Protein AF-A0A0L7RAD1-F1 (afdb_monomer)

Mean predicted aligned error: 9.2 Å

Solvent-accessible surface area (backbone atoms only — not comparable to full-atom values): 4982 Å² total; per-residue (Å²): 142,70,66,74,67,62,52,62,79,68,61,67,74,76,74,52,72,66,64,48,51,55,51,49,53,54,48,52,57,51,49,47,53,54,49,51,54,54,53,22,51,59,34,35,76,70,78,42,67,13,63,64,52,46,54,53,50,45,55,58,24,57,73,56,60,84,90,53,72,87,78,58,59,69,72,56,48,50,43,26,71,63,70,95

Secondary structure (DSSP, 8-state):
--HHHHHHTT---PPPHHHHHHHHHHHHHHHHHHHHHHHHHHHHTTTS-HHHHHHHHHHHHHT--GGGTTSS-HHHHHHHHHH-

Sequence (84 aa):
MFTIGLTAGQAWELPSRSTLSDKFEDYHRRSRRQLYRKVELLLASRGKDGKACVLKAICRAAMRSRTEIGKRPFMEEIMHAVFK

pLDDT: mean 84.39, std 11.84, range [49.22, 95.81]

Nearest PDB structures (foldseek):
  3zcc-assembly1_A  TM=3.560E-01  e=1.896E+00  Archaeoglobus fulgidus
  4cti-assembly1_C  TM=4.522E-01  e=5.428E+00  Archaeoglobus fulgidus
  8ayq-assembly2_D-5  TM=5.328E-01  e=9.471E+00  Bacillus cereus ATCC 14579

InterPro domains:
  IPR006631 Protein of unknown function DM4/12 [PF07841] (32-83)

Foldseek 3Di:
DCVVVVVVVVPPDPDDPVVVVVVVVVVLVVVLVVVLVVQLVVQVVVVDNSNVVSVVLLVVLCPDDPVCAPVDDPVSNVSNVSND

Organism: NCBI:txid597456

Radius of gyration: 19.88 Å; Cα contacts (8 Å, |Δi|>4): 41; chains: 1; bounding box: 42×50×39 Å

Structure (mmCIF, N/CA/C/O backbone):
data_AF-A0A0L7RAD1-F1
#
_entry.id   AF-A0A0L7RAD1-F1
#
loop_
_atom_site.group_PDB
_atom_site.id
_atom_site.type_symbol
_atom_site.label_atom_id
_atom_site.label_alt_id
_atom_site.label_comp_id
_atom_site.label_asym_id
_atom_site.label_entity_id
_atom_site.label_seq_id
_atom_site.pdbx_PDB_ins_code
_atom_site.Cartn_x
_atom_site.Cartn_y
_atom_site.Cartn_z
_atom_site.occupancy
_atom_site.B_iso_or_equiv
_atom_site.auth_seq_id
_atom_site.auth_comp_id
_atom_site.auth_asym_id
_atom_site.auth_atom_id
_atom_site.pdbx_PDB_model_num
ATOM 1 N N . MET A 1 1 ? 28.319 -39.634 -23.798 1.00 49.22 1 MET A N 1
ATOM 2 C CA . MET A 1 1 ? 27.498 -38.635 -24.520 1.00 49.22 1 MET A CA 1
ATOM 3 C C . MET A 1 1 ? 26.349 -38.190 -23.612 1.00 49.22 1 MET A C 1
ATOM 5 O O . MET A 1 1 ? 25.342 -38.874 -23.560 1.00 49.22 1 MET A O 1
ATOM 9 N N . PHE A 1 2 ? 26.514 -37.091 -22.862 1.00 52.78 2 PHE A N 1
ATOM 10 C CA . PHE A 1 2 ? 25.485 -36.493 -21.978 1.00 52.78 2 PHE A CA 1
ATOM 11 C C . PHE A 1 2 ? 25.213 -35.016 -22.326 1.00 52.78 2 PHE A C 1
ATOM 13 O O . PHE A 1 2 ? 24.743 -34.236 -21.504 1.00 52.78 2 PHE A O 1
ATOM 20 N N . THR A 1 3 ? 25.533 -34.597 -23.550 1.00 57.56 3 THR A N 1
ATOM 21 C CA . THR A 1 3 ? 25.443 -33.189 -23.967 1.00 57.56 3 THR A CA 1
ATOM 22 C C . THR A 1 3 ? 24.002 -32.704 -24.141 1.00 57.56 3 THR A C 1
ATOM 24 O O . THR A 1 3 ? 23.753 -31.511 -24.024 1.00 57.56 3 THR A O 1
ATOM 27 N N . ILE A 1 4 ? 23.045 -33.621 -24.329 1.00 61.03 4 ILE A N 1
ATOM 28 C CA . ILE A 1 4 ? 21.621 -33.302 -24.531 1.00 61.03 4 ILE A CA 1
ATOM 29 C C . ILE A 1 4 ? 20.978 -32.726 -23.250 1.00 61.03 4 ILE A C 1
ATOM 31 O O . ILE A 1 4 ? 20.088 -31.885 -23.327 1.00 61.03 4 ILE A O 1
ATOM 35 N N . GLY A 1 5 ? 21.447 -33.126 -22.059 1.00 55.69 5 GLY A N 1
ATOM 36 C CA . GLY A 1 5 ? 20.889 -32.657 -20.781 1.00 55.69 5 GLY A CA 1
ATOM 37 C C . GLY A 1 5 ? 21.337 -31.248 -20.369 1.00 55.69 5 GLY A C 1
ATOM 38 O O . GLY A 1 5 ? 20.604 -30.548 -19.676 1.00 55.69 5 GLY A O 1
ATOM 39 N N . LEU A 1 6 ? 22.518 -30.810 -20.820 1.00 56.81 6 LEU A N 1
ATOM 40 C CA . LEU A 1 6 ? 23.084 -29.496 -20.485 1.00 56.81 6 LEU A CA 1
ATOM 41 C C . LEU A 1 6 ? 22.458 -28.363 -21.311 1.00 56.81 6 LEU A C 1
ATOM 43 O O . LEU A 1 6 ? 22.308 -27.251 -20.812 1.00 56.81 6 LEU A O 1
ATOM 47 N N . THR A 1 7 ? 22.035 -28.639 -22.548 1.00 60.53 7 THR A N 1
ATOM 48 C CA . THR A 1 7 ? 21.409 -27.633 -23.419 1.00 60.53 7 THR A CA 1
ATOM 49 C C .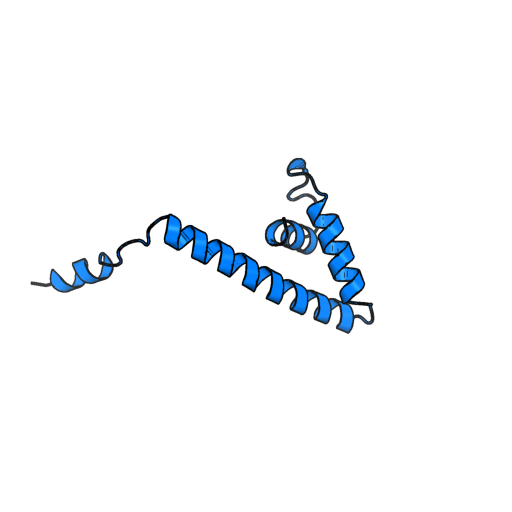 THR A 1 7 ? 19.944 -27.380 -23.067 1.00 60.53 7 THR A C 1
ATOM 51 O O . THR A 1 7 ? 19.461 -26.271 -23.262 1.00 60.53 7 THR A O 1
ATOM 54 N N . ALA A 1 8 ? 19.238 -28.357 -22.486 1.00 59.41 8 ALA A N 1
ATOM 55 C CA . ALA A 1 8 ? 17.841 -28.189 -22.076 1.00 59.41 8 ALA A CA 1
ATOM 56 C C . ALA A 1 8 ? 17.672 -27.172 -20.928 1.00 59.41 8 ALA A C 1
ATOM 58 O O . ALA A 1 8 ? 16.706 -26.414 -20.919 1.00 59.41 8 ALA A O 1
ATOM 59 N N . GLY A 1 9 ? 18.633 -27.101 -19.995 1.00 57.41 9 GLY A N 1
ATOM 60 C CA . GLY A 1 9 ? 18.630 -26.111 -18.908 1.00 57.41 9 GLY A CA 1
ATOM 61 C C . GLY A 1 9 ? 18.969 -24.681 -19.353 1.00 57.41 9 GLY A C 1
ATOM 62 O O . GLY A 1 9 ? 18.655 -23.733 -18.638 1.00 57.41 9 GLY A O 1
ATOM 63 N N . GLN A 1 10 ? 19.579 -24.520 -20.533 1.00 57.12 10 GLN A N 1
ATOM 64 C CA . GLN A 1 10 ? 19.939 -23.224 -21.128 1.00 57.12 10 GLN A CA 1
ATOM 65 C C . GLN A 1 10 ? 19.004 -22.787 -22.270 1.00 57.12 10 GLN A C 1
ATOM 67 O O . GLN A 1 10 ? 19.160 -21.690 -22.793 1.00 57.12 10 GLN A O 1
ATOM 72 N N . ALA A 1 11 ? 18.015 -23.609 -22.634 1.00 62.59 11 ALA A N 1
ATOM 73 C CA . ALA A 1 11 ? 17.072 -23.344 -23.724 1.00 62.59 11 ALA A CA 1
ATOM 74 C C . ALA A 1 11 ? 15.852 -22.496 -23.315 1.00 62.59 11 ALA A C 1
ATOM 76 O O . ALA A 1 11 ? 14.921 -22.341 -24.105 1.00 62.59 11 ALA A O 1
ATOM 77 N N . TRP A 1 12 ? 15.816 -21.949 -22.094 1.00 70.94 12 TRP A N 1
ATOM 78 C CA . TRP A 1 12 ? 14.790 -20.965 -21.754 1.00 70.94 12 TRP A CA 1
ATOM 79 C C . TRP A 1 12 ? 15.169 -19.624 -22.384 1.00 70.94 12 TRP A C 1
ATOM 81 O O . TRP A 1 12 ? 15.880 -18.817 -21.787 1.00 70.94 12 TRP A O 1
ATOM 91 N N . GLU A 1 13 ? 14.722 -19.423 -23.624 1.00 71.69 13 GLU A N 1
ATOM 92 C CA . GLU A 1 13 ? 14.761 -18.135 -24.318 1.00 71.69 13 GLU A CA 1
ATOM 93 C C . GLU A 1 13 ? 14.220 -17.057 -23.366 1.00 71.69 13 GLU A C 1
ATOM 95 O O . GLU A 1 13 ? 13.057 -17.106 -22.942 1.00 71.69 13 GLU A O 1
ATOM 100 N N . LEU A 1 14 ? 15.074 -16.107 -22.961 1.00 77.50 14 LEU A N 1
ATOM 101 C CA . LEU A 1 14 ? 14.627 -15.037 -22.080 1.00 77.50 14 LEU A CA 1
ATOM 102 C C . LEU A 1 14 ? 13.561 -14.217 -22.817 1.00 77.50 14 LEU A C 1
ATOM 104 O O . LEU A 1 14 ? 13.799 -13.766 -23.940 1.00 77.50 14 LEU A O 1
ATOM 108 N N . PRO A 1 15 ? 12.396 -13.979 -22.194 1.00 77.50 15 PRO A N 1
ATOM 109 C CA . PRO A 1 15 ? 11.361 -13.169 -22.807 1.00 77.50 15 PRO A CA 1
ATOM 110 C C . PRO A 1 15 ? 11.894 -11.766 -23.090 1.00 77.50 15 PRO A C 1
ATOM 112 O O . PRO A 1 15 ? 12.652 -11.188 -22.304 1.00 77.50 15 PRO A O 1
ATOM 115 N N . SER A 1 16 ? 11.463 -11.207 -24.218 1.00 84.00 16 SER A N 1
ATOM 116 C CA . SER A 1 16 ? 11.848 -9.860 -24.612 1.00 84.00 16 SER A CA 1
ATOM 117 C C . SER A 1 16 ? 11.420 -8.836 -23.554 1.00 84.00 16 SER A C 1
ATOM 119 O O . SER A 1 16 ? 10.465 -9.025 -22.789 1.00 84.00 16 SER A O 1
ATOM 121 N N . ARG A 1 17 ? 12.132 -7.707 -23.510 1.00 82.50 17 ARG A N 1
ATOM 122 C CA . ARG A 1 17 ? 11.900 -6.659 -22.508 1.00 82.50 17 ARG A CA 1
ATOM 123 C C . ARG A 1 17 ? 10.470 -6.101 -22.550 1.00 82.50 17 ARG A C 1
ATOM 125 O O . ARG A 1 17 ? 9.948 -5.730 -21.503 1.00 82.50 17 ARG A O 1
ATOM 132 N N . SER A 1 18 ? 9.829 -6.076 -23.720 1.00 82.81 18 SER A N 1
ATOM 133 C CA . SER A 1 18 ? 8.429 -5.656 -23.871 1.00 82.81 18 SER A CA 1
ATOM 134 C C . SER A 1 18 ? 7.461 -6.664 -23.251 1.00 82.81 18 SER A C 1
ATOM 136 O O . SER A 1 18 ? 6.594 -6.266 -22.477 1.00 82.81 18 SER A O 1
ATOM 138 N N . THR A 1 19 ? 7.653 -7.964 -23.498 1.00 82.06 19 THR A N 1
ATOM 139 C CA . THR A 1 19 ? 6.849 -9.032 -22.881 1.00 82.06 19 THR A CA 1
ATOM 140 C C . THR A 1 19 ? 7.006 -9.051 -21.359 1.00 82.06 19 THR A C 1
ATOM 142 O O . THR A 1 19 ? 6.040 -9.285 -20.634 1.00 82.06 19 THR A O 1
ATOM 145 N N . LEU A 1 20 ? 8.214 -8.778 -20.856 1.00 83.56 20 LEU A N 1
ATOM 146 C CA . LEU A 1 20 ? 8.454 -8.606 -19.425 1.00 83.56 20 LEU A CA 1
ATOM 147 C C . LEU A 1 20 ? 7.716 -7.386 -18.867 1.00 83.56 20 LEU A C 1
ATOM 149 O O . LEU A 1 20 ? 7.053 -7.514 -17.844 1.00 83.56 20 LEU A O 1
ATOM 153 N N . SER A 1 21 ? 7.801 -6.229 -19.533 1.00 81.94 21 SER A N 1
ATOM 154 C CA . SER A 1 21 ? 7.135 -4.997 -19.089 1.00 81.94 21 SER A CA 1
ATOM 155 C C . SER A 1 21 ? 5.624 -5.181 -18.937 1.00 81.94 21 SER A C 1
ATOM 157 O O . SER A 1 21 ? 5.074 -4.822 -17.900 1.00 81.94 21 SER A O 1
ATOM 159 N N . ASP A 1 22 ? 4.981 -5.798 -19.931 1.00 83.94 22 ASP A N 1
ATOM 160 C CA . ASP A 1 22 ? 3.540 -6.073 -19.920 1.00 83.94 22 ASP A CA 1
ATOM 161 C C . ASP A 1 22 ? 3.155 -7.013 -18.764 1.00 83.94 22 ASP A C 1
ATOM 163 O O . ASP A 1 22 ? 2.281 -6.712 -17.950 1.00 83.94 22 ASP A O 1
ATOM 167 N N . LYS A 1 23 ? 3.909 -8.109 -18.580 1.00 85.44 23 LYS A N 1
ATOM 168 C CA . LYS A 1 23 ? 3.697 -9.021 -17.444 1.00 85.44 23 LYS A CA 1
ATOM 169 C C . LYS A 1 23 ? 3.916 -8.352 -16.088 1.00 85.44 23 LYS A C 1
ATOM 171 O O . LYS A 1 23 ? 3.193 -8.672 -15.143 1.00 85.44 23 LYS A O 1
ATOM 176 N N . PHE A 1 24 ? 4.900 -7.461 -15.960 1.00 85.94 24 PHE A N 1
ATOM 177 C CA . PHE A 1 24 ? 5.137 -6.728 -14.717 1.00 85.94 24 PHE A CA 1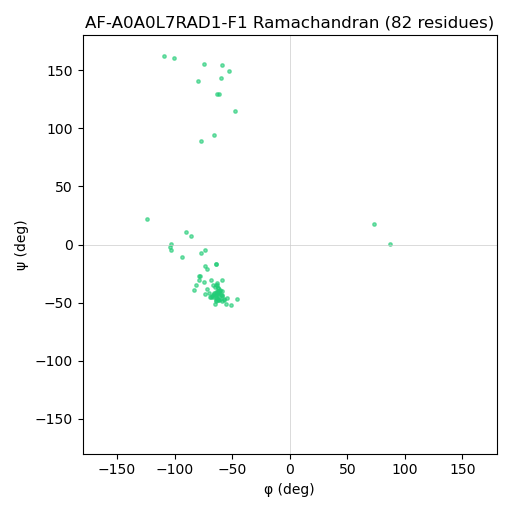
ATOM 178 C C . PHE A 1 24 ? 3.990 -5.769 -14.411 1.00 85.94 24 PHE A C 1
ATOM 180 O O . PHE A 1 24 ? 3.527 -5.742 -13.270 1.00 85.94 24 PHE A O 1
ATOM 187 N N . GLU A 1 25 ? 3.485 -5.034 -15.401 1.00 86.38 25 GLU A N 1
ATOM 188 C CA . GLU A 1 25 ? 2.332 -4.148 -15.223 1.00 86.38 25 GLU A CA 1
ATOM 189 C C . GLU A 1 25 ? 1.102 -4.927 -14.737 1.00 86.38 25 GLU A C 1
ATOM 191 O O . GLU A 1 25 ? 0.486 -4.582 -13.719 1.00 86.38 25 GLU A O 1
ATOM 196 N N . ASP A 1 26 ? 0.804 -6.045 -15.396 1.00 89.19 26 ASP A N 1
ATOM 197 C CA . ASP A 1 26 ? -0.311 -6.916 -15.041 1.00 89.19 26 ASP A CA 1
ATOM 198 C C . ASP A 1 26 ? -0.152 -7.519 -13.637 1.00 89.19 26 ASP A C 1
ATOM 200 O O . ASP A 1 26 ? -1.102 -7.567 -12.840 1.00 89.19 26 ASP A O 1
ATOM 204 N N . TYR A 1 27 ? 1.069 -7.937 -13.294 1.00 88.75 27 TYR A N 1
ATOM 205 C CA . TYR A 1 27 ? 1.411 -8.428 -11.965 1.00 88.75 27 TYR A CA 1
ATOM 206 C C . TYR A 1 27 ? 1.209 -7.348 -10.895 1.00 88.75 27 TYR A C 1
ATOM 208 O O . TYR A 1 27 ? 0.539 -7.600 -9.886 1.00 88.75 27 TYR A O 1
ATOM 216 N N . HIS A 1 28 ? 1.707 -6.128 -11.118 1.00 89.44 28 HIS A N 1
ATOM 217 C CA . HIS A 1 28 ? 1.517 -5.002 -10.204 1.00 89.44 28 HIS A CA 1
ATOM 218 C C . HIS A 1 28 ? 0.031 -4.683 -10.018 1.00 89.44 28 HIS A C 1
ATOM 220 O O . HIS A 1 28 ? -0.432 -4.526 -8.884 1.00 89.44 28 HIS A O 1
ATOM 226 N N . ARG A 1 29 ? -0.753 -4.672 -11.101 1.00 89.56 29 ARG A N 1
ATOM 227 C CA . ARG A 1 29 ? -2.200 -4.430 -11.058 1.00 89.56 29 ARG A CA 1
ATOM 228 C C . ARG A 1 29 ? -2.950 -5.493 -10.251 1.00 89.56 29 ARG A C 1
ATOM 230 O O . 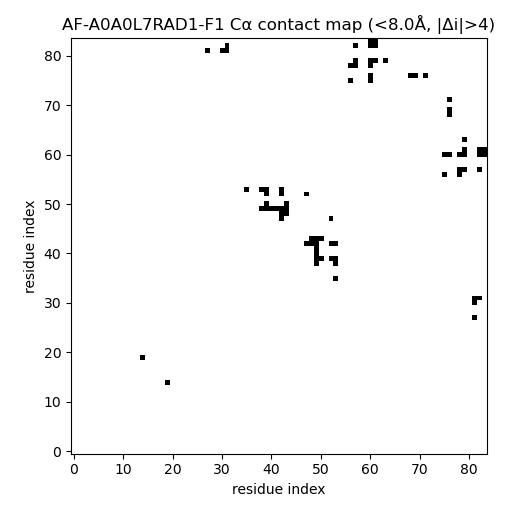ARG A 1 29 ? -3.846 -5.153 -9.470 1.00 89.56 29 ARG A O 1
ATOM 237 N N . ARG A 1 30 ? -2.623 -6.779 -10.423 1.00 91.62 30 ARG A N 1
ATOM 238 C CA . ARG A 1 30 ? -3.237 -7.884 -9.659 1.00 91.62 30 ARG A CA 1
ATOM 239 C C . ARG A 1 30 ? -2.825 -7.841 -8.188 1.00 91.62 30 ARG A C 1
ATOM 241 O O . ARG A 1 30 ? -3.691 -7.933 -7.317 1.00 91.62 30 ARG A O 1
ATOM 248 N N .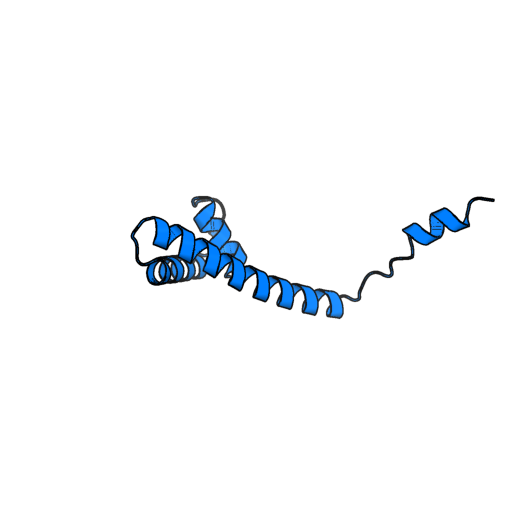 SER A 1 31 ? -1.537 -7.635 -7.919 1.00 90.75 31 SER A N 1
ATOM 249 C CA . SER A 1 31 ? -0.976 -7.558 -6.567 1.00 90.75 31 SER A CA 1
ATOM 250 C C . SER A 1 31 ? -1.592 -6.412 -5.756 1.00 90.75 31 SER A C 1
ATOM 252 O O . SER A 1 31 ? -2.091 -6.642 -4.653 1.00 90.75 31 SER A O 1
ATOM 254 N N . ARG A 1 32 ? -1.699 -5.205 -6.338 1.00 92.81 32 ARG A N 1
ATOM 255 C CA . ARG A 1 32 ? -2.377 -4.042 -5.726 1.00 92.81 3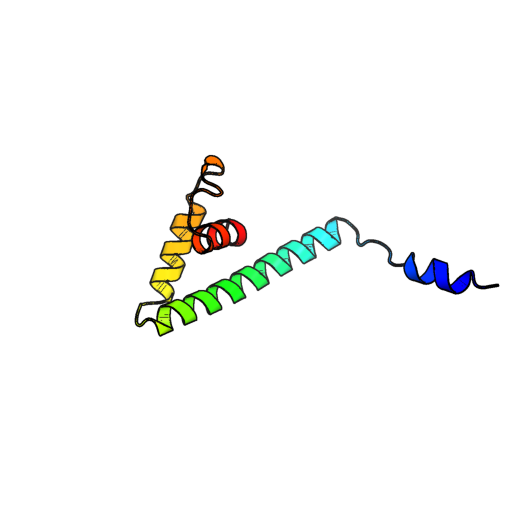2 ARG A CA 1
ATOM 256 C C . ARG A 1 32 ? -3.810 -4.368 -5.303 1.00 92.81 32 ARG A C 1
ATOM 258 O O . ARG A 1 32 ? -4.209 -4.061 -4.181 1.00 92.81 32 ARG A O 1
ATOM 265 N N . ARG A 1 33 ? -4.575 -5.029 -6.180 1.00 93.94 33 ARG A N 1
ATOM 266 C CA . ARG A 1 33 ? -5.969 -5.423 -5.909 1.00 93.94 33 ARG A CA 1
ATOM 267 C C . ARG A 1 33 ? -6.077 -6.420 -4.758 1.00 93.94 33 ARG A C 1
ATOM 269 O O . ARG A 1 33 ? -6.914 -6.250 -3.874 1.00 93.94 33 ARG A O 1
ATOM 276 N N . GLN A 1 34 ? -5.227 -7.445 -4.756 1.00 94.69 34 GLN A N 1
ATOM 277 C CA . GLN A 1 34 ? -5.220 -8.448 -3.691 1.00 94.69 34 GLN A CA 1
ATOM 278 C C . GLN A 1 34 ? -4.790 -7.851 -2.350 1.00 94.69 34 GLN A C 1
ATOM 280 O O . GLN A 1 34 ? -5.412 -8.141 -1.328 1.00 94.69 34 GLN A O 1
ATOM 285 N N . LEU A 1 35 ? -3.758 -7.002 -2.343 1.00 93.19 35 LEU A N 1
ATOM 286 C CA . LEU A 1 35 ? -3.290 -6.340 -1.130 1.00 93.19 35 LEU A CA 1
ATOM 287 C C . LEU A 1 35 ? -4.367 -5.420 -0.552 1.00 93.19 35 LEU A C 1
ATOM 289 O O . LEU A 1 35 ? -4.640 -5.506 0.643 1.00 93.19 35 LEU A O 1
ATOM 293 N N . TYR A 1 36 ? -5.019 -4.608 -1.393 1.00 95.00 36 TYR A N 1
ATOM 294 C CA . TYR A 1 36 ? -6.122 -3.740 -0.972 1.00 95.00 36 TYR A CA 1
ATOM 295 C C . TYR A 1 36 ? -7.180 -4.534 -0.202 1.00 95.00 36 TYR A C 1
ATOM 297 O O . TYR A 1 36 ? -7.502 -4.198 0.937 1.00 95.00 36 TYR A O 1
ATOM 305 N N . ARG A 1 37 ? -7.654 -5.643 -0.787 1.00 95.56 37 ARG A N 1
ATOM 306 C CA . ARG A 1 37 ? -8.686 -6.483 -0.173 1.00 95.56 37 ARG A CA 1
ATOM 307 C C . ARG A 1 37 ? -8.227 -7.111 1.143 1.00 95.56 37 ARG A C 1
ATOM 309 O O . ARG A 1 37 ? -8.989 -7.143 2.104 1.00 95.56 37 ARG A O 1
ATOM 316 N N . LYS A 1 38 ? -6.990 -7.610 1.207 1.00 94.88 38 LYS A N 1
ATOM 317 C CA . LYS A 1 38 ? -6.445 -8.221 2.430 1.00 94.88 38 LYS A CA 1
ATOM 318 C C . LYS A 1 38 ? -6.333 -7.208 3.569 1.00 94.88 38 LYS A C 1
ATOM 320 O O . LYS A 1 38 ? -6.708 -7.525 4.695 1.00 94.88 38 LYS A O 1
ATOM 325 N N . VAL A 1 39 ? -5.852 -5.996 3.287 1.00 93.88 39 VAL A N 1
ATOM 326 C CA . VAL A 1 39 ? -5.723 -4.954 4.316 1.00 93.88 39 VAL A CA 1
ATOM 327 C C . VAL A 1 39 ? -7.092 -4.413 4.732 1.00 93.88 39 VAL A C 1
ATOM 329 O O . VAL A 1 39 ? -7.311 -4.189 5.919 1.00 93.88 39 VAL A O 1
ATOM 332 N N . GLU A 1 40 ? -8.029 -4.262 3.795 1.00 95.56 40 GLU A N 1
ATOM 333 C CA . GLU A 1 40 ? -9.415 -3.882 4.095 1.00 95.56 40 GLU A CA 1
ATOM 334 C C . GLU A 1 40 ? -10.038 -4.859 5.099 1.00 95.56 40 GLU A C 1
ATOM 336 O O . GLU A 1 40 ? -10.526 -4.432 6.143 1.00 95.56 40 GLU A O 1
ATOM 341 N N . LEU A 1 41 ? -9.949 -6.167 4.829 1.00 95.81 41 LEU A N 1
ATOM 342 C CA . LEU A 1 41 ? -10.465 -7.211 5.717 1.00 95.81 41 LEU A CA 1
ATOM 343 C C . LEU A 1 41 ? -9.754 -7.230 7.077 1.00 95.81 41 LEU A C 1
ATOM 345 O O . LEU A 1 41 ? -10.409 -7.374 8.105 1.00 95.81 41 LEU A O 1
ATOM 349 N N . LEU A 1 42 ? -8.431 -7.044 7.098 1.00 93.38 42 LEU A N 1
ATOM 350 C CA . LEU A 1 42 ? -7.646 -6.974 8.335 1.00 93.38 42 LEU A CA 1
ATOM 351 C C . LEU A 1 42 ? -8.033 -5.775 9.211 1.00 93.38 42 LEU A C 1
ATOM 353 O O . LEU A 1 42 ? -7.974 -5.852 10.435 1.00 93.38 42 LEU A O 1
ATOM 357 N N . LEU A 1 43 ? -8.388 -4.643 8.604 1.00 92.12 43 LEU A N 1
ATOM 358 C CA . LEU A 1 43 ? -8.816 -3.454 9.339 1.00 92.12 43 LEU A CA 1
ATOM 359 C C . LEU A 1 43 ? -10.287 -3.552 9.757 1.00 92.12 43 LEU A C 1
ATOM 361 O O . LEU A 1 43 ? -10.625 -3.124 10.861 1.00 92.12 43 LEU A O 1
ATOM 365 N N . ALA A 1 44 ? -11.127 -4.173 8.927 1.00 94.00 44 ALA A N 1
ATOM 366 C CA . ALA A 1 44 ? -12.518 -4.469 9.251 1.00 94.00 44 ALA A CA 1
ATOM 367 C C . ALA A 1 44 ? -12.638 -5.449 10.429 1.00 94.00 44 ALA A C 1
ATOM 369 O O . ALA A 1 44 ? -13.441 -5.222 11.330 1.00 94.00 44 ALA A O 1
ATOM 370 N N . SER A 1 45 ? -11.788 -6.483 10.497 1.00 94.50 45 SER A N 1
ATOM 371 C CA . SER A 1 45 ? -11.778 -7.437 11.620 1.00 94.50 45 SER A CA 1
ATOM 372 C C . SER A 1 45 ? -11.400 -6.804 12.963 1.00 94.50 45 SER A C 1
ATOM 374 O O . SER A 1 45 ? -11.686 -7.366 14.015 1.00 94.50 45 SER A O 1
ATOM 376 N N . ARG A 1 46 ? -10.800 -5.608 12.945 1.00 92.12 46 ARG A N 1
ATOM 377 C CA . ARG A 1 46 ? -10.501 -4.799 14.136 1.00 92.12 46 ARG A CA 1
ATOM 378 C C . ARG A 1 46 ? -11.632 -3.830 14.510 1.00 92.12 46 ARG A C 1
ATOM 380 O O . ARG A 1 46 ? -11.402 -2.930 15.313 1.00 92.12 46 ARG A O 1
ATOM 387 N N . GLY A 1 47 ? -12.813 -3.962 13.902 1.00 92.56 47 GLY A N 1
ATOM 388 C CA . GLY A 1 47 ? -13.983 -3.121 14.176 1.00 92.56 47 GLY A CA 1
ATOM 389 C C . GLY A 1 47 ? -13.893 -1.698 13.615 1.00 92.56 47 GLY A C 1
ATOM 390 O O . GLY A 1 47 ? -14.621 -0.819 14.065 1.00 92.56 47 GLY A O 1
ATOM 391 N N . LYS A 1 48 ? -12.989 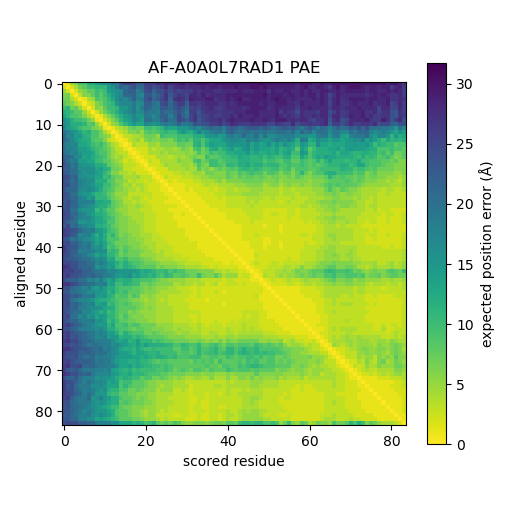-1.437 12.661 1.00 89.31 48 LYS A N 1
ATOM 392 C CA . LYS A 1 48 ? -12.871 -0.134 11.983 1.00 89.31 48 LYS A CA 1
ATOM 393 C C . LYS A 1 48 ? -13.545 -0.178 10.616 1.00 89.31 48 LYS A C 1
ATOM 395 O O . LYS A 1 48 ? -13.676 -1.244 10.022 1.00 89.31 48 LYS A O 1
ATOM 400 N N . ASP A 1 49 ? -13.869 0.990 10.064 1.00 93.94 49 ASP A N 1
ATOM 401 C CA . ASP A 1 49 ? -14.167 1.104 8.634 1.00 93.94 49 ASP A CA 1
ATOM 402 C C . ASP A 1 49 ? -12.888 0.803 7.832 1.00 93.94 49 ASP A C 1
ATOM 404 O O . ASP A 1 49 ? -12.012 1.657 7.638 1.00 93.94 49 ASP A O 1
ATOM 408 N N . GLY A 1 50 ? -12.753 -0.464 7.430 1.00 91.94 50 GLY A N 1
ATOM 409 C CA . GLY A 1 50 ? -11.583 -0.971 6.727 1.00 91.94 50 GLY A CA 1
ATOM 410 C C . GLY A 1 50 ? -11.338 -0.226 5.420 1.00 91.94 50 GLY A C 1
ATOM 411 O O . GLY A 1 50 ? -10.199 0.144 5.135 1.00 91.94 50 GLY A O 1
ATOM 412 N N . LYS A 1 51 ? -12.403 0.087 4.675 1.00 94.12 51 LYS A N 1
ATOM 413 C CA . LYS A 1 51 ? -12.316 0.785 3.391 1.00 94.12 51 LYS A CA 1
ATOM 414 C C . LYS A 1 51 ? -11.776 2.200 3.573 1.00 94.12 51 LYS A C 1
ATOM 416 O O . LYS A 1 51 ? -10.795 2.569 2.921 1.00 94.12 51 LYS A O 1
ATOM 421 N N . ALA A 1 52 ? -12.362 2.976 4.485 1.00 95.50 52 ALA A N 1
ATOM 422 C CA . ALA A 1 52 ? -11.898 4.334 4.769 1.00 95.50 52 ALA A CA 1
ATOM 423 C C . ALA A 1 52 ? -10.442 4.346 5.263 1.00 95.50 52 ALA A C 1
ATOM 425 O O . ALA A 1 52 ? -9.638 5.195 4.866 1.00 95.50 52 ALA A O 1
ATOM 426 N N . CYS A 1 53 ? -10.072 3.373 6.099 1.00 93.44 53 CYS A N 1
ATOM 427 C CA . CYS A 1 53 ? -8.731 3.286 6.659 1.00 93.44 53 CYS A CA 1
ATOM 428 C C . CYS A 1 53 ? -7.673 2.913 5.602 1.00 93.44 53 CYS A C 1
ATOM 430 O O . CYS A 1 53 ? -6.615 3.548 5.566 1.00 93.44 53 CYS A O 1
ATOM 432 N N . VAL A 1 54 ? -7.967 1.971 4.694 1.00 94.25 54 VAL A N 1
ATOM 433 C CA . VAL A 1 54 ? -7.076 1.637 3.567 1.00 94.25 54 VAL A CA 1
ATOM 434 C C . VAL A 1 54 ? -6.891 2.834 2.642 1.00 94.25 54 VAL A C 1
ATOM 436 O O . VAL A 1 54 ? -5.755 3.174 2.321 1.00 94.25 54 VAL A O 1
ATOM 439 N N . LEU A 1 55 ? -7.975 3.509 2.246 1.00 94.06 55 LEU A N 1
ATOM 440 C CA . LEU A 1 55 ? -7.888 4.678 1.362 1.00 94.06 55 LEU A CA 1
ATOM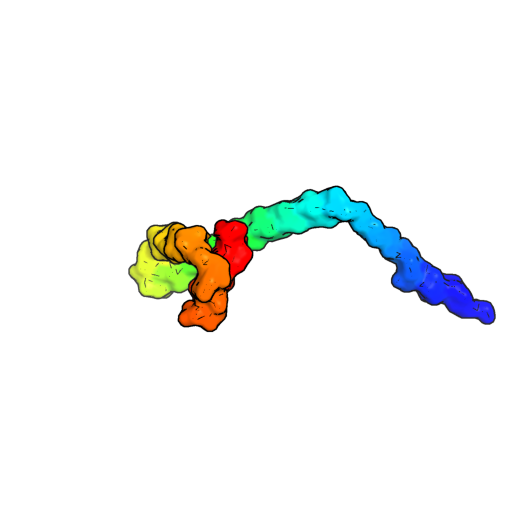 441 C C . LEU A 1 55 ? -7.024 5.783 1.982 1.00 94.06 55 LEU A C 1
ATOM 443 O O . LEU A 1 55 ? -6.130 6.317 1.328 1.00 94.06 55 LEU A O 1
ATOM 447 N N . LYS A 1 56 ? -7.206 6.054 3.278 1.00 93.38 56 LYS A N 1
ATOM 448 C CA . LYS A 1 56 ? -6.374 7.009 4.018 1.00 93.38 56 LYS A CA 1
ATOM 449 C C . LYS A 1 56 ? -4.901 6.592 4.059 1.00 93.38 56 LYS A C 1
ATOM 451 O O . LYS A 1 56 ? -4.025 7.446 3.918 1.00 93.38 56 LYS A O 1
ATOM 456 N N . ALA A 1 57 ? -4.616 5.305 4.257 1.00 91.88 57 ALA A N 1
ATOM 457 C CA . ALA A 1 57 ? -3.252 4.783 4.267 1.00 91.88 57 ALA A CA 1
ATOM 458 C C . ALA A 1 57 ? -2.580 4.911 2.890 1.00 91.88 57 ALA A C 1
ATOM 460 O O . ALA A 1 57 ? -1.428 5.335 2.822 1.00 91.88 57 ALA A O 1
ATOM 461 N N . ILE A 1 58 ? -3.310 4.621 1.808 1.00 92.38 58 ILE A N 1
ATOM 462 C CA . ILE A 1 58 ? -2.822 4.761 0.430 1.00 92.38 58 ILE A CA 1
ATOM 463 C C . ILE A 1 58 ? -2.521 6.223 0.110 1.00 92.38 58 ILE A C 1
ATOM 465 O O . ILE A 1 58 ? -1.423 6.513 -0.350 1.00 92.38 58 ILE A O 1
ATOM 469 N N . CYS A 1 59 ? -3.427 7.161 0.409 1.00 92.50 59 CYS A N 1
ATOM 470 C CA . CYS A 1 59 ? -3.168 8.585 0.172 1.00 92.50 59 CYS A CA 1
ATOM 471 C C . CYS A 1 59 ? -1.924 9.069 0.928 1.00 92.50 59 CYS A C 1
ATOM 473 O O . CYS A 1 59 ? -1.078 9.755 0.359 1.00 92.50 59 CYS A O 1
ATOM 475 N N . ARG A 1 60 ? -1.773 8.675 2.199 1.00 89.25 60 ARG A N 1
ATOM 476 C CA . ARG A 1 60 ? -0.585 9.013 3.000 1.00 89.25 60 ARG A CA 1
ATOM 477 C C . ARG A 1 60 ? 0.694 8.431 2.417 1.00 89.25 60 ARG A C 1
ATOM 479 O O . ARG A 1 60 ? 1.713 9.108 2.425 1.00 89.25 60 ARG A O 1
ATOM 486 N N . ALA A 1 61 ? 0.636 7.199 1.921 1.00 89.25 61 ALA A N 1
ATOM 487 C CA . ALA A 1 61 ? 1.763 6.553 1.275 1.00 89.25 61 ALA A CA 1
ATOM 488 C C . ALA A 1 61 ? 2.114 7.227 -0.062 1.00 89.25 61 ALA A C 1
ATOM 490 O O . ALA A 1 61 ? 3.279 7.514 -0.299 1.00 89.25 61 ALA A O 1
ATOM 491 N N . ALA A 1 62 ? 1.130 7.561 -0.897 1.00 86.38 62 ALA A N 1
ATOM 492 C CA . ALA A 1 62 ? 1.348 8.201 -2.195 1.00 86.38 62 ALA A CA 1
ATOM 493 C C . ALA A 1 62 ? 1.975 9.601 -2.080 1.00 86.38 62 ALA A C 1
ATOM 495 O O . ALA A 1 62 ? 2.806 9.975 -2.903 1.00 86.38 62 ALA A O 1
ATOM 496 N N . MET A 1 63 ? 1.625 10.357 -1.035 1.00 86.25 63 MET A N 1
ATOM 497 C CA . MET A 1 63 ? 2.157 11.706 -0.808 1.00 86.25 63 MET A CA 1
ATOM 498 C C . MET A 1 63 ? 3.616 11.739 -0.317 1.00 86.25 63 MET A C 1
ATOM 500 O O . MET A 1 63 ? 4.177 12.825 -0.185 1.00 86.25 63 MET A O 1
ATOM 504 N N . ARG A 1 64 ? 4.261 10.596 -0.033 1.00 84.12 64 ARG A N 1
ATOM 505 C CA . ARG A 1 64 ? 5.628 10.608 0.516 1.00 84.12 64 ARG A CA 1
ATOM 506 C C . ARG A 1 64 ? 6.707 10.838 -0.536 1.00 84.12 64 ARG A C 1
ATOM 508 O O . ARG A 1 64 ? 6.708 10.253 -1.629 1.00 84.12 64 ARG A O 1
ATOM 515 N N . SER A 1 65 ? 7.710 11.624 -0.153 1.00 81.88 65 SER A N 1
ATOM 516 C CA . SER A 1 65 ? 8.945 11.788 -0.915 1.00 81.88 65 SER A CA 1
ATOM 517 C C . SER A 1 65 ? 9.841 10.549 -0.786 1.00 81.88 65 SER A C 1
ATOM 519 O O . SER A 1 65 ? 9.801 9.809 0.197 1.00 81.88 65 SER A O 1
ATOM 521 N N . ARG A 1 66 ? 10.714 10.322 -1.779 1.00 79.25 66 ARG A N 1
ATOM 522 C CA . ARG A 1 66 ? 11.708 9.228 -1.727 1.00 79.25 66 ARG A CA 1
ATOM 523 C C . ARG A 1 66 ? 12.731 9.392 -0.589 1.00 79.25 66 ARG A C 1
ATOM 525 O O . ARG A 1 66 ? 13.386 8.425 -0.229 1.00 79.25 66 ARG A O 1
ATOM 532 N N . THR A 1 67 ? 12.851 10.586 -0.011 1.00 84.12 67 THR A N 1
ATOM 533 C CA . THR A 1 67 ? 13.765 10.896 1.102 1.00 84.12 67 THR A CA 1
ATOM 534 C C . THR A 1 67 ? 13.277 10.385 2.466 1.00 84.12 67 THR A C 1
ATOM 536 O O . THR A 1 67 ? 14.014 10.458 3.456 1.00 84.12 67 THR A O 1
ATOM 539 N N . GLU A 1 68 ? 12.048 9.865 2.538 1.00 82.75 68 GLU A N 1
ATOM 540 C CA . GLU A 1 68 ? 11.457 9.304 3.760 1.00 82.75 68 GLU A CA 1
ATOM 541 C C . GLU A 1 68 ? 11.434 7.768 3.810 1.00 82.75 68 GLU A C 1
ATOM 543 O O . GLU A 1 68 ? 10.985 7.210 4.810 1.00 82.75 68 GLU A O 1
ATOM 548 N N . ILE A 1 69 ? 11.939 7.085 2.775 1.00 81.31 69 ILE A N 1
ATOM 549 C CA . ILE A 1 69 ? 11.953 5.616 2.698 1.00 81.31 69 ILE A CA 1
ATOM 550 C C . ILE A 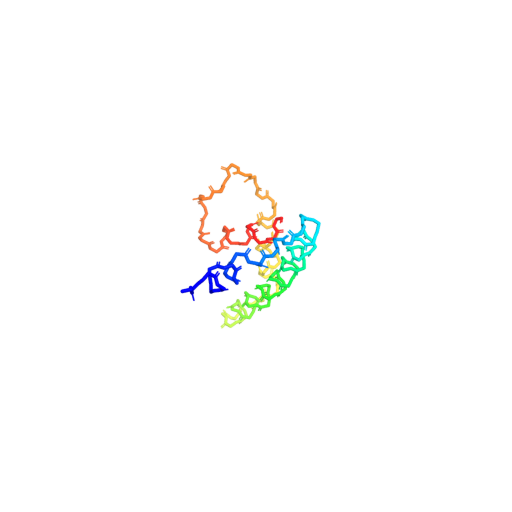1 69 ? 12.783 5.034 3.851 1.00 81.31 69 ILE A C 1
ATOM 552 O O . ILE A 1 69 ? 13.923 5.441 4.076 1.00 81.31 69 ILE A O 1
ATOM 556 N N . GLY A 1 70 ? 12.210 4.066 4.568 1.00 83.81 70 GLY A N 1
ATOM 557 C CA . GLY A 1 70 ? 12.863 3.333 5.656 1.00 83.81 70 GLY A CA 1
ATOM 558 C C . GLY A 1 70 ? 12.755 4.001 7.028 1.00 83.81 70 GLY A C 1
ATOM 559 O O . GLY A 1 70 ? 13.258 3.459 8.008 1.00 83.81 70 GLY A O 1
ATOM 560 N N . LYS A 1 71 ? 12.086 5.157 7.126 1.00 87.81 71 LYS A N 1
ATOM 561 C CA . LYS A 1 71 ? 11.866 5.869 8.400 1.00 87.81 71 LYS A CA 1
ATOM 562 C C . LYS A 1 71 ? 10.535 5.513 9.061 1.00 87.81 71 LYS A C 1
ATOM 564 O O . LYS A 1 71 ? 10.278 5.928 10.190 1.00 87.81 71 LYS A O 1
ATOM 569 N N . ARG A 1 72 ? 9.655 4.807 8.348 1.00 85.62 72 ARG A N 1
ATOM 570 C CA . ARG A 1 72 ? 8.294 4.494 8.788 1.00 85.62 72 ARG A CA 1
ATOM 571 C C . ARG A 1 72 ? 8.140 3.007 9.138 1.00 85.62 72 ARG A C 1
ATOM 573 O O . ARG A 1 72 ? 8.960 2.185 8.734 1.00 85.62 72 ARG A O 1
ATOM 580 N N . PRO A 1 73 ? 7.083 2.637 9.885 1.00 89.94 73 PRO A N 1
ATOM 581 C CA . PRO A 1 73 ? 6.744 1.247 10.149 1.00 89.94 73 PRO A CA 1
ATOM 582 C C . PRO A 1 73 ? 6.643 0.419 8.867 1.00 89.94 73 PRO A C 1
ATOM 584 O O . PRO A 1 73 ? 6.176 0.893 7.835 1.00 89.94 73 PRO A O 1
ATOM 587 N N . PHE A 1 74 ? 6.974 -0.864 8.972 1.00 90.50 74 PHE A N 1
ATOM 588 C CA . PHE A 1 74 ? 6.977 -1.813 7.857 1.00 90.50 74 PHE A CA 1
ATOM 589 C C . PHE A 1 74 ? 5.724 -1.757 6.963 1.00 90.50 74 PHE A C 1
ATOM 591 O O . PHE A 1 74 ? 5.825 -1.671 5.741 1.00 90.50 74 PHE A O 1
ATOM 598 N N . MET A 1 75 ? 4.528 -1.737 7.563 1.00 87.38 75 MET A N 1
ATOM 599 C CA . MET A 1 75 ? 3.269 -1.671 6.807 1.00 87.38 75 MET A CA 1
ATOM 600 C C . MET A 1 75 ? 3.129 -0.386 5.991 1.00 87.38 75 MET A C 1
ATOM 602 O O . MET A 1 75 ? 2.530 -0.379 4.919 1.00 87.38 75 MET A O 1
ATOM 606 N N . GLU A 1 76 ? 3.672 0.706 6.506 1.00 88.88 76 GLU A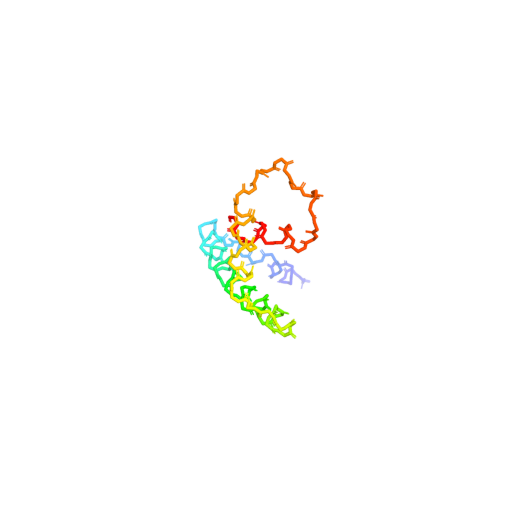 N 1
ATOM 607 C CA . GLU A 1 76 ? 3.603 2.016 5.889 1.00 88.88 76 GLU A CA 1
ATOM 608 C C . GLU A 1 76 ? 4.546 2.114 4.670 1.00 88.88 76 GLU A C 1
ATOM 610 O O . GLU A 1 76 ? 4.195 2.757 3.675 1.00 88.88 76 GLU A O 1
ATOM 615 N N . GLU A 1 77 ? 5.679 1.408 4.716 1.00 91.62 77 GLU A N 1
ATOM 616 C CA . GLU A 1 77 ? 6.620 1.236 3.600 1.00 91.62 77 GLU A CA 1
ATOM 617 C C . GLU A 1 77 ? 6.081 0.291 2.522 1.00 91.62 77 GLU A C 1
ATOM 619 O O . GLU A 1 77 ? 6.154 0.613 1.337 1.00 91.62 77 GLU A O 1
ATOM 624 N N . ILE A 1 78 ? 5.456 -0.831 2.906 1.00 90.75 78 ILE A N 1
ATOM 625 C CA . ILE A 1 78 ? 4.793 -1.732 1.944 1.00 90.75 78 ILE A CA 1
ATOM 626 C C . ILE A 1 78 ? 3.742 -0.972 1.139 1.00 90.75 78 ILE A C 1
ATOM 628 O O . ILE A 1 78 ? 3.698 -1.079 -0.086 1.00 90.75 78 ILE A O 1
ATOM 632 N N . MET A 1 79 ? 2.897 -0.190 1.817 1.00 89.94 79 MET A N 1
ATOM 633 C CA . MET A 1 79 ? 1.863 0.591 1.141 1.00 89.94 79 MET A CA 1
ATOM 634 C C . MET A 1 79 ? 2.468 1.586 0.146 1.00 89.94 79 MET A C 1
ATOM 636 O O . MET A 1 79 ? 1.946 1.738 -0.955 1.00 89.94 79 MET A O 1
ATOM 640 N N . HIS A 1 80 ? 3.586 2.225 0.494 1.00 89.81 80 HIS A N 1
ATOM 641 C CA . HIS A 1 80 ? 4.293 3.126 -0.416 1.00 89.81 80 HIS A CA 1
ATOM 642 C C . HIS A 1 80 ? 4.899 2.373 -1.607 1.00 89.81 80 HIS A C 1
ATOM 644 O O . HIS A 1 80 ? 4.716 2.794 -2.742 1.00 89.81 80 HIS A O 1
ATOM 650 N N . ALA A 1 81 ? 5.561 1.238 -1.383 1.00 89.00 81 ALA A N 1
ATOM 651 C CA . ALA A 1 81 ? 6.186 0.460 -2.451 1.00 89.00 81 ALA A CA 1
ATOM 652 C C . ALA A 1 81 ? 5.168 -0.129 -3.442 1.00 89.00 81 ALA A C 1
ATOM 654 O O . ALA A 1 81 ? 5.438 -0.202 -4.638 1.00 89.00 81 ALA A O 1
ATOM 655 N N . VAL A 1 82 ? 3.998 -0.553 -2.957 1.00 88.81 82 VAL A N 1
ATOM 656 C CA . VAL A 1 82 ? 2.996 -1.216 -3.799 1.00 88.81 82 VAL A CA 1
ATOM 657 C C . VAL A 1 82 ? 2.126 -0.218 -4.559 1.00 88.81 82 VAL A C 1
ATOM 659 O O . VAL A 1 82 ? 1.802 -0.487 -5.715 1.00 88.81 82 VAL A O 1
ATOM 662 N N . PHE A 1 83 ? 1.739 0.908 -3.948 1.00 87.50 83 PHE A N 1
ATOM 663 C CA . PHE A 1 83 ? 0.748 1.835 -4.516 1.00 87.50 83 PHE A CA 1
ATOM 664 C C . PHE A 1 83 ? 1.322 3.114 -5.146 1.00 87.50 83 PHE A C 1
ATOM 666 O O . PHE A 1 83 ? 0.540 3.875 -5.715 1.00 87.50 83 PHE A O 1
ATOM 673 N N . LYS A 1 84 ? 2.636 3.353 -5.068 1.00 76.62 84 LYS A N 1
ATOM 674 C CA . LYS A 1 84 ? 3.298 4.458 -5.779 1.00 76.62 84 LYS A CA 1
ATOM 675 C C . LYS A 1 84 ? 3.468 4.197 -7.275 1.00 76.62 84 LYS A C 1
ATOM 677 O O . LYS A 1 84 ? 3.453 3.015 -7.690 1.00 76.62 84 LYS A O 1
#